Protein AF-A0A957X0I8-F1 (afdb_monomer)

Mean predicted aligned error: 9.74 Å

Radius of gyration: 22.12 Å; Cα contacts (8 Å, |Δi|>4): 55; chains: 1; bounding box: 51×21×66 Å

pLDDT: mean 79.97, std 10.53, range [52.62, 93.94]

Structure (mmCIF, N/CA/C/O backbone):
data_AF-A0A957X0I8-F1
#
_entry.id   AF-A0A957X0I8-F1
#
loop_
_atom_site.group_PDB
_atom_site.id
_atom_site.type_symbol
_atom_site.label_atom_id
_atom_site.label_alt_id
_atom_site.label_comp_id
_atom_site.label_asym_id
_atom_site.label_entity_id
_atom_site.label_seq_id
_atom_site.pdbx_PDB_ins_code
_atom_site.Cartn_x
_atom_site.Cartn_y
_atom_site.Cartn_z
_atom_site.occupancy
_atom_site.B_iso_or_equiv
_atom_site.auth_seq_id
_atom_site.auth_comp_id
_atom_site.auth_asym_id
_atom_site.auth_atom_id
_atom_site.pdbx_PDB_model_num
ATOM 1 N N . GLY A 1 1 ? 30.638 -2.205 -49.912 1.00 56.22 1 GLY A N 1
ATOM 2 C CA . GLY A 1 1 ? 29.587 -2.568 -48.944 1.00 56.22 1 GLY A CA 1
ATOM 3 C C . GLY A 1 1 ? 29.688 -1.726 -47.687 1.00 56.22 1 GLY A C 1
ATOM 4 O O . GLY A 1 1 ? 30.174 -2.227 -46.692 1.00 56.22 1 GLY A O 1
ATOM 5 N N . LEU A 1 2 ? 29.244 -0.466 -47.738 1.00 58.34 2 LEU A N 1
ATOM 6 C CA . LEU A 1 2 ? 29.204 0.458 -46.586 1.00 58.34 2 LEU A CA 1
ATOM 7 C C . LEU A 1 2 ? 27.772 0.616 -46.035 1.00 58.34 2 LEU A C 1
ATOM 9 O O . LEU A 1 2 ? 27.572 0.711 -44.830 1.00 58.34 2 LEU A O 1
ATOM 13 N N . ALA A 1 3 ? 26.760 0.535 -46.908 1.00 62.25 3 ALA A N 1
ATOM 14 C CA . ALA A 1 3 ? 25.348 0.621 -46.529 1.00 62.25 3 ALA A CA 1
ATOM 15 C C . ALA A 1 3 ? 24.886 -0.522 -45.601 1.00 62.25 3 ALA A C 1
ATOM 17 O O . ALA A 1 3 ? 24.094 -0.289 -44.694 1.00 62.25 3 ALA A O 1
ATOM 18 N N . ALA A 1 4 ? 25.417 -1.738 -45.780 1.00 60.75 4 ALA A N 1
ATOM 19 C CA . ALA A 1 4 ? 25.087 -2.888 -44.933 1.00 60.75 4 ALA A CA 1
ATOM 20 C C . ALA A 1 4 ? 25.621 -2.739 -43.495 1.00 60.75 4 ALA A C 1
ATOM 22 O O . ALA A 1 4 ? 24.923 -3.086 -42.548 1.00 60.75 4 ALA A O 1
ATOM 23 N N . TYR A 1 5 ? 26.817 -2.159 -43.323 1.00 63.53 5 TYR A N 1
ATOM 24 C CA . TYR A 1 5 ? 27.377 -1.865 -41.998 1.00 63.53 5 TYR A CA 1
ATOM 25 C C . TYR A 1 5 ? 26.551 -0.810 -41.253 1.00 63.53 5 TYR A C 1
ATOM 27 O O . TYR A 1 5 ? 26.281 -0.977 -40.066 1.00 63.53 5 TYR A O 1
ATOM 35 N N . ASN A 1 6 ? 26.071 0.221 -41.957 1.00 72.12 6 ASN A N 1
ATOM 36 C CA . ASN A 1 6 ? 25.171 1.217 -41.373 1.00 72.12 6 ASN A CA 1
ATOM 37 C C . ASN A 1 6 ? 23.816 0.613 -40.978 1.00 72.12 6 ASN A C 1
ATOM 39 O O . ASN A 1 6 ? 23.300 0.934 -39.911 1.00 72.12 6 ASN A O 1
ATOM 43 N N . LEU A 1 7 ? 23.255 -0.293 -41.787 1.00 75.75 7 LEU A N 1
ATOM 44 C CA . LEU A 1 7 ? 21.987 -0.957 -41.467 1.00 75.75 7 LEU A CA 1
ATOM 45 C C . LEU A 1 7 ? 22.104 -1.885 -40.249 1.00 75.75 7 LEU A C 1
ATOM 47 O O . LEU A 1 7 ? 21.238 -1.870 -39.378 1.00 75.75 7 LEU A O 1
ATOM 51 N N . ILE A 1 8 ? 23.186 -2.667 -40.167 1.00 82.00 8 ILE A N 1
ATOM 52 C CA . ILE A 1 8 ? 23.454 -3.558 -39.028 1.00 82.00 8 ILE A CA 1
ATOM 53 C C . ILE A 1 8 ? 23.703 -2.737 -37.759 1.00 82.00 8 ILE A C 1
ATOM 55 O O . ILE A 1 8 ? 23.155 -3.069 -36.712 1.00 82.00 8 ILE A O 1
ATOM 59 N N . GLY A 1 9 ? 24.463 -1.639 -37.848 1.00 78.56 9 GLY A N 1
ATOM 60 C CA . GLY A 1 9 ? 24.702 -0.733 -36.721 1.00 78.56 9 GLY A CA 1
ATOM 61 C C . GLY A 1 9 ? 23.423 -0.071 -36.197 1.00 78.56 9 GLY A C 1
ATOM 62 O O . GLY A 1 9 ? 23.222 -0.004 -34.985 1.00 78.56 9 GLY A O 1
ATOM 63 N N . LEU A 1 10 ? 22.525 0.350 -37.096 1.00 81.31 10 LEU A N 1
ATOM 64 C CA . LEU A 1 10 ? 21.204 0.881 -36.737 1.00 81.31 10 LEU A CA 1
ATOM 65 C C . LEU A 1 10 ? 20.291 -0.189 -36.120 1.00 81.31 10 LEU A C 1
ATOM 67 O O . LEU A 1 10 ? 19.583 0.087 -35.156 1.00 81.31 10 LEU A O 1
ATOM 71 N N . GLY A 1 11 ? 20.319 -1.419 -36.640 1.00 84.50 11 GLY A N 1
ATOM 72 C CA . GLY A 1 11 ? 19.576 -2.537 -36.058 1.00 84.50 11 GLY A CA 1
ATOM 73 C C . GLY A 1 11 ? 20.061 -2.877 -34.647 1.00 84.50 11 GLY A C 1
ATOM 74 O O . GLY A 1 11 ? 19.251 -3.043 -33.737 1.00 84.50 11 GLY A O 1
ATOM 75 N N . LEU A 1 12 ? 21.381 -2.918 -34.441 1.00 86.38 12 LEU A N 1
ATOM 76 C CA . LEU A 1 12 ? 21.971 -3.209 -33.135 1.00 86.38 12 LEU A CA 1
ATOM 77 C C . LEU A 1 12 ? 21.639 -2.126 -32.102 1.00 86.38 12 LEU A C 1
ATOM 79 O O . LEU A 1 12 ? 21.272 -2.455 -30.976 1.00 86.38 12 LEU A O 1
ATOM 83 N N . SER A 1 13 ? 21.731 -0.844 -32.471 1.00 83.38 13 SER A N 1
ATOM 84 C CA . SER A 1 13 ? 21.425 0.256 -31.549 1.00 83.38 13 SER A CA 1
ATOM 85 C C . SER A 1 13 ? 19.951 0.270 -31.140 1.00 83.38 13 SER A C 1
ATOM 87 O O . SER A 1 13 ? 19.645 0.496 -29.968 1.00 83.38 13 SER A O 1
ATOM 89 N N . LEU A 1 14 ? 19.042 -0.063 -32.062 1.00 90.44 14 LEU A N 1
ATOM 90 C CA . LEU A 1 14 ? 17.618 -0.199 -31.767 1.00 90.44 14 LEU A CA 1
ATOM 91 C C . LEU A 1 14 ? 17.339 -1.366 -30.809 1.00 90.44 14 LEU A C 1
ATOM 93 O O . LEU A 1 14 ? 16.556 -1.214 -29.873 1.00 90.44 14 LEU A O 1
ATOM 97 N N . VAL A 1 15 ? 18.001 -2.512 -31.001 1.00 91.50 15 VAL A N 1
ATOM 98 C CA . VAL A 1 15 ? 17.877 -3.670 -30.099 1.00 91.50 15 VAL A CA 1
ATOM 99 C C . VAL A 1 15 ? 18.387 -3.333 -28.700 1.00 91.50 15 VAL A C 1
ATOM 101 O O . VAL A 1 15 ? 17.721 -3.653 -27.717 1.00 91.50 15 VAL A O 1
ATOM 104 N N . VAL A 1 16 ? 19.525 -2.644 -28.590 1.00 90.69 16 VAL A N 1
ATOM 105 C CA . VAL A 1 16 ? 20.074 -2.209 -27.296 1.00 90.69 16 VAL A CA 1
ATOM 106 C C . VAL A 1 16 ? 19.126 -1.227 -26.602 1.00 90.69 16 VAL A C 1
ATOM 108 O O . VAL A 1 16 ? 18.849 -1.382 -25.412 1.00 90.69 16 VAL A O 1
ATOM 111 N N . ALA A 1 17 ? 18.568 -0.262 -27.337 1.00 87.00 17 ALA A N 1
ATOM 112 C CA . ALA A 1 17 ? 17.587 0.674 -26.794 1.00 87.00 17 ALA A CA 1
ATOM 113 C C . ALA A 1 17 ? 16.317 -0.047 -26.304 1.00 87.00 17 ALA A C 1
ATOM 115 O O . ALA A 1 17 ? 15.851 0.201 -25.191 1.00 87.00 17 ALA A O 1
ATOM 116 N N . ALA A 1 18 ? 15.788 -0.988 -27.091 1.00 91.25 18 ALA A N 1
ATOM 117 C CA . ALA A 1 18 ? 14.623 -1.785 -26.718 1.00 91.25 18 ALA A CA 1
ATOM 118 C C . ALA A 1 18 ? 14.892 -2.673 -25.491 1.00 91.25 18 ALA A C 1
ATOM 120 O O . ALA A 1 18 ? 14.036 -2.777 -24.613 1.00 91.25 18 ALA A O 1
ATOM 121 N N . ALA A 1 19 ? 16.084 -3.268 -25.388 1.00 91.69 19 ALA A N 1
ATOM 122 C CA . ALA A 1 19 ? 16.488 -4.063 -24.232 1.00 91.69 19 ALA A CA 1
ATOM 123 C C . ALA A 1 19 ? 16.565 -3.215 -22.952 1.00 91.69 19 ALA A C 1
ATOM 125 O O . ALA A 1 19 ? 16.072 -3.639 -21.908 1.00 91.69 19 ALA A O 1
ATOM 126 N N . GLY A 1 20 ? 17.106 -1.995 -23.034 1.00 90.06 20 GLY A N 1
ATOM 127 C CA . GLY A 1 20 ? 17.120 -1.057 -21.908 1.00 90.06 20 GLY A CA 1
ATOM 128 C C . GLY A 1 20 ? 15.710 -0.721 -21.416 1.00 90.06 20 GLY A C 1
ATOM 129 O O . GLY A 1 20 ? 15.426 -0.814 -20.223 1.00 90.06 20 GLY A O 1
ATOM 130 N N . VAL A 1 21 ? 14.795 -0.415 -22.339 1.00 92.81 21 VAL A N 1
ATOM 131 C CA . VAL A 1 21 ? 13.382 -0.160 -22.014 1.00 92.81 21 VAL A CA 1
ATOM 132 C C . VAL A 1 21 ? 12.720 -1.395 -21.397 1.00 92.81 21 VAL A C 1
ATOM 134 O O . VAL A 1 21 ? 12.014 -1.281 -20.395 1.00 92.81 21 VAL A O 1
ATOM 137 N N . LEU A 1 22 ? 12.980 -2.587 -21.940 1.00 93.94 22 LEU A N 1
ATOM 138 C CA . LEU A 1 22 ? 12.444 -3.841 -21.412 1.00 93.94 22 LEU A CA 1
ATOM 139 C C . LEU A 1 22 ? 12.889 -4.088 -19.965 1.00 93.94 22 LEU A C 1
ATOM 141 O O . LEU A 1 22 ? 12.068 -4.479 -19.138 1.00 93.94 22 LEU A O 1
ATOM 145 N N . LEU A 1 23 ? 14.155 -3.820 -19.634 1.00 93.44 23 LEU A N 1
ATOM 146 C CA . LEU A 1 23 ? 14.656 -3.957 -18.264 1.00 93.44 23 LEU A CA 1
ATOM 147 C C . LEU A 1 23 ? 13.939 -3.017 -17.291 1.00 93.44 23 LEU A C 1
ATOM 149 O O . LEU A 1 23 ? 13.604 -3.441 -16.186 1.00 93.44 23 LEU A O 1
ATOM 153 N N . ILE A 1 24 ? 13.637 -1.783 -17.706 1.00 92.62 24 ILE A N 1
ATOM 154 C CA . ILE A 1 24 ? 12.843 -0.850 -16.893 1.00 92.62 24 ILE A CA 1
ATOM 155 C C . ILE A 1 24 ? 11.451 -1.436 -16.637 1.00 92.62 24 ILE A C 1
ATOM 157 O O . ILE A 1 24 ? 11.009 -1.482 -15.490 1.00 92.62 24 ILE A O 1
ATOM 161 N N . PHE A 1 25 ? 10.776 -1.947 -17.672 1.00 91.81 25 PHE A N 1
ATOM 162 C CA . PHE A 1 25 ? 9.472 -2.595 -17.503 1.00 91.81 25 PHE A CA 1
ATOM 163 C C . PHE A 1 25 ? 9.536 -3.790 -16.548 1.00 91.81 25 PHE A C 1
ATOM 165 O O . PHE A 1 25 ? 8.681 -3.921 -15.673 1.00 91.81 25 PHE A O 1
ATOM 172 N N . VAL A 1 26 ? 10.556 -4.641 -16.669 1.00 92.50 26 VAL A N 1
ATOM 173 C CA . VAL A 1 26 ? 10.752 -5.789 -15.775 1.00 92.50 26 VAL A CA 1
ATOM 174 C C . VAL A 1 26 ? 10.975 -5.331 -14.334 1.00 92.50 26 VAL A C 1
ATOM 176 O O . VAL A 1 26 ? 10.335 -5.866 -13.431 1.00 92.50 26 VAL A O 1
ATOM 179 N N . ALA A 1 27 ? 11.816 -4.320 -14.105 1.00 90.12 27 ALA A N 1
ATOM 180 C CA . ALA A 1 27 ? 12.058 -3.768 -12.774 1.00 90.12 27 ALA A CA 1
ATOM 181 C C . ALA A 1 27 ? 10.776 -3.191 -12.152 1.00 90.12 27 ALA A C 1
ATOM 183 O O . ALA A 1 27 ? 10.477 -3.471 -10.992 1.00 90.12 27 ALA A O 1
ATOM 184 N N . VAL A 1 28 ? 9.975 -2.457 -12.932 1.00 89.00 28 VAL A N 1
ATOM 185 C CA . VAL A 1 28 ? 8.672 -1.931 -12.493 1.00 89.00 28 VAL A CA 1
ATOM 186 C C . VAL A 1 28 ? 7.720 -3.068 -12.123 1.00 89.00 28 VAL A C 1
ATOM 188 O O . VAL A 1 28 ? 7.102 -3.029 -11.061 1.00 89.00 28 VAL A O 1
ATOM 191 N N . ILE A 1 29 ? 7.627 -4.113 -12.951 1.00 87.19 29 ILE A N 1
ATOM 192 C CA . ILE A 1 29 ? 6.773 -5.276 -12.675 1.00 87.19 29 ILE A CA 1
ATOM 193 C C . ILE A 1 29 ? 7.235 -6.007 -11.411 1.00 87.19 29 ILE A C 1
ATOM 195 O O . ILE A 1 29 ? 6.403 -6.379 -10.585 1.00 87.19 29 ILE A O 1
AT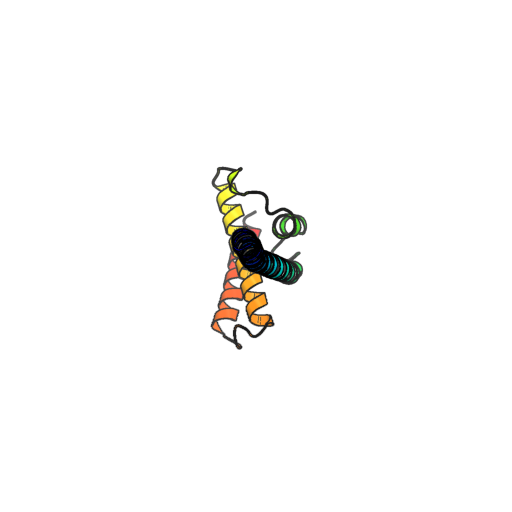OM 199 N N . LEU A 1 30 ? 8.540 -6.226 -11.242 1.00 86.50 30 LEU A N 1
ATOM 200 C CA . LEU A 1 30 ? 9.093 -6.893 -10.063 1.00 86.50 30 LEU A CA 1
ATOM 201 C C . LEU A 1 30 ? 8.838 -6.082 -8.793 1.00 86.50 30 LEU A C 1
ATOM 203 O O . LEU A 1 30 ? 8.316 -6.637 -7.827 1.00 86.50 30 LEU A O 1
ATOM 207 N N . SER A 1 31 ? 9.116 -4.779 -8.831 1.00 84.06 31 SER A N 1
ATOM 208 C CA . SER A 1 31 ? 8.836 -3.853 -7.732 1.00 84.06 31 SER A CA 1
ATOM 209 C C . SER A 1 31 ? 7.355 -3.888 -7.347 1.00 84.06 31 SER A C 1
ATOM 211 O O . SER A 1 31 ? 7.010 -4.113 -6.189 1.00 84.06 31 SER A O 1
ATOM 213 N N . TRP A 1 32 ? 6.458 -3.830 -8.336 1.00 83.12 32 TRP A N 1
ATOM 214 C CA . TRP A 1 32 ? 5.016 -3.913 -8.111 1.00 83.12 32 TRP A CA 1
ATOM 215 C C . TRP A 1 32 ? 4.574 -5.255 -7.512 1.00 83.12 32 TRP A C 1
ATOM 217 O O . TRP A 1 32 ? 3.701 -5.307 -6.641 1.00 83.12 32 TRP A O 1
ATOM 227 N N . ARG A 1 33 ? 5.149 -6.377 -7.970 1.00 84.75 33 ARG A N 1
ATOM 228 C CA . ARG A 1 33 ? 4.854 -7.707 -7.408 1.00 84.75 33 ARG A CA 1
ATOM 229 C C . ARG A 1 33 ? 5.321 -7.812 -5.963 1.00 84.75 33 ARG A C 1
ATOM 231 O O . ARG A 1 33 ? 4.602 -8.387 -5.147 1.00 84.75 33 ARG A O 1
ATOM 238 N N . GLN A 1 34 ? 6.487 -7.258 -5.659 1.00 82.88 34 GLN A N 1
ATOM 239 C CA . GLN A 1 34 ? 7.041 -7.235 -4.315 1.00 82.88 34 GLN A CA 1
ATOM 240 C C . GLN A 1 34 ? 6.187 -6.365 -3.383 1.00 82.88 34 GLN A C 1
ATOM 242 O O . GLN A 1 34 ? 5.791 -6.826 -2.316 1.00 82.88 34 GLN A O 1
ATOM 247 N N . GLU A 1 35 ? 5.789 -5.171 -3.819 1.00 81.00 35 GLU A N 1
ATOM 248 C CA . GLU A 1 35 ? 4.883 -4.293 -3.074 1.00 81.00 35 GLU A CA 1
ATOM 249 C C . GLU A 1 35 ? 3.528 -4.967 -2.806 1.00 81.00 35 GLU A C 1
ATOM 251 O O . GLU A 1 35 ? 3.046 -4.994 -1.673 1.00 81.00 35 GLU A O 1
ATOM 256 N N . ARG A 1 36 ? 2.945 -5.628 -3.816 1.00 82.12 36 ARG A N 1
ATOM 257 C CA . ARG A 1 36 ? 1.716 -6.430 -3.664 1.00 82.12 36 ARG A CA 1
ATOM 258 C C . ARG A 1 36 ? 1.865 -7.567 -2.662 1.00 82.12 36 ARG A C 1
ATOM 260 O O . ARG A 1 36 ? 0.899 -7.879 -1.966 1.00 82.12 36 ARG A O 1
ATOM 267 N N . HIS A 1 37 ? 3.019 -8.225 -2.633 1.00 84.19 37 HIS A N 1
ATOM 268 C CA . HIS A 1 37 ? 3.285 -9.300 -1.686 1.00 84.19 37 HIS A CA 1
ATOM 269 C C . HIS A 1 37 ? 3.345 -8.761 -0.255 1.00 84.19 37 HIS A C 1
ATOM 271 O O . HIS A 1 37 ? 2.668 -9.298 0.618 1.00 84.19 37 HIS A O 1
ATOM 277 N N . TYR A 1 38 ? 4.056 -7.653 -0.038 1.00 82.75 38 TYR A N 1
ATOM 278 C CA . TYR A 1 38 ? 4.120 -7.007 1.271 1.00 82.75 38 TYR A CA 1
ATOM 279 C C . TYR A 1 38 ? 2.756 -6.515 1.744 1.00 82.75 38 TYR A C 1
ATOM 281 O O . TYR A 1 38 ? 2.365 -6.830 2.862 1.00 82.75 38 TYR A O 1
ATOM 289 N N . LEU A 1 39 ? 1.987 -5.843 0.885 1.00 83.25 39 LEU A N 1
ATOM 290 C CA . LEU A 1 39 ? 0.627 -5.412 1.217 1.00 83.25 39 LEU A CA 1
ATOM 291 C C . LEU A 1 39 ? -0.261 -6.587 1.639 1.00 83.25 39 LEU A C 1
ATOM 293 O O . LEU A 1 39 ? -0.997 -6.483 2.614 1.00 83.25 39 LEU A O 1
ATOM 297 N N . ARG A 1 40 ? -0.187 -7.719 0.928 1.00 86.06 40 ARG A N 1
ATOM 298 C CA . ARG A 1 40 ? -0.951 -8.928 1.270 1.00 86.06 40 ARG A CA 1
ATOM 299 C C . ARG A 1 40 ? -0.567 -9.506 2.618 1.00 86.06 40 ARG A C 1
ATOM 301 O O . ARG A 1 40 ? -1.458 -9.968 3.320 1.00 86.06 40 ARG A O 1
ATOM 308 N N . LEU A 1 41 ? 0.724 -9.525 2.926 1.00 86.62 41 LEU A N 1
ATOM 309 C CA . LEU A 1 41 ? 1.235 -10.067 4.175 1.00 86.62 41 LEU A CA 1
ATOM 310 C C . LEU A 1 41 ? 0.832 -9.171 5.354 1.00 86.62 41 LEU A C 1
ATOM 312 O O . LEU A 1 41 ? 0.258 -9.658 6.317 1.00 86.62 41 LEU A O 1
ATOM 316 N N . GLU A 1 42 ? 1.031 -7.858 5.230 1.00 87.62 42 GLU A N 1
ATOM 317 C CA . GLU A 1 42 ? 0.731 -6.897 6.299 1.00 87.62 42 GLU A CA 1
ATOM 318 C C . GLU A 1 42 ? -0.764 -6.738 6.578 1.00 87.62 42 GLU A C 1
ATOM 320 O O . GLU A 1 42 ? -1.158 -6.602 7.735 1.00 87.62 42 GLU A O 1
ATOM 325 N N . LEU A 1 43 ? -1.600 -6.764 5.532 1.00 86.00 43 LEU A N 1
ATOM 326 C CA . LEU A 1 43 ? -3.057 -6.699 5.676 1.00 86.00 43 LEU A CA 1
ATOM 327 C C . LEU A 1 43 ? -3.659 -8.012 6.176 1.00 86.00 43 LEU A C 1
ATOM 329 O O . LEU A 1 43 ? -4.755 -7.980 6.725 1.00 86.00 43 LEU A O 1
ATOM 333 N N . ALA A 1 44 ? -2.987 -9.153 5.980 1.00 86.88 44 ALA A N 1
ATOM 334 C CA . ALA A 1 44 ? -3.500 -10.440 6.447 1.00 86.88 44 ALA A CA 1
ATOM 335 C C . ALA A 1 44 ? -3.579 -10.496 7.978 1.00 86.88 44 ALA A C 1
ATOM 337 O O . ALA A 1 44 ? -4.515 -11.076 8.517 1.00 86.88 44 ALA A O 1
ATOM 338 N N . GLU A 1 45 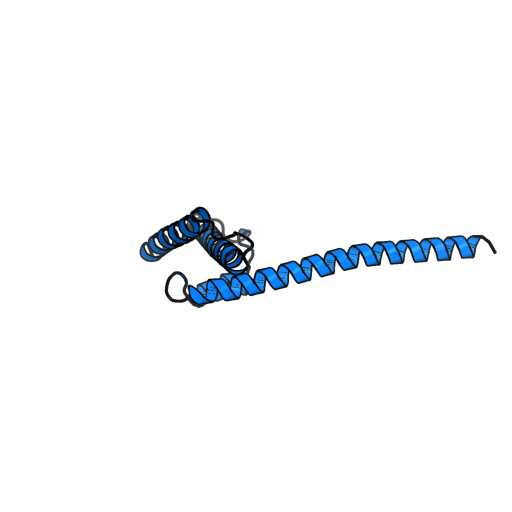? -2.641 -9.844 8.668 1.00 85.50 45 GLU A N 1
ATOM 339 C CA . GLU A 1 45 ? -2.638 -9.731 10.132 1.00 85.50 45 GLU A CA 1
ATOM 340 C C . GLU A 1 45 ? -3.802 -8.893 10.680 1.00 85.50 45 GLU A C 1
ATOM 342 O O . GLU A 1 45 ? -4.148 -9.010 11.849 1.00 85.50 45 GLU A O 1
ATOM 347 N N . GLU A 1 46 ? -4.400 -8.039 9.849 1.00 84.19 46 GLU A N 1
ATOM 348 C CA . GLU A 1 46 ? -5.482 -7.135 10.250 1.00 84.19 46 GLU A CA 1
ATOM 349 C C . GLU A 1 46 ? -6.879 -7.715 9.920 1.00 84.19 46 GLU A C 1
ATOM 351 O O . GLU A 1 46 ? -7.902 -7.082 10.208 1.00 84.19 46 GLU A O 1
ATOM 356 N N . ILE A 1 47 ? -6.942 -8.918 9.325 1.00 85.19 47 ILE A N 1
ATOM 357 C CA . ILE A 1 47 ? -8.198 -9.637 9.059 1.00 85.19 47 ILE A CA 1
ATOM 358 C C . ILE A 1 47 ? -8.833 -10.049 10.393 1.00 85.19 47 ILE A C 1
ATOM 360 O O . ILE A 1 47 ? -8.194 -10.678 11.231 1.00 85.19 47 ILE A O 1
ATOM 364 N N . GLY A 1 48 ? -10.107 -9.714 10.583 1.00 79.12 48 GLY A N 1
ATOM 365 C CA . GLY A 1 48 ? -10.862 -9.970 11.811 1.00 79.12 48 GLY A CA 1
ATOM 366 C C . GLY A 1 48 ? -10.706 -8.893 12.888 1.00 79.12 48 GLY A C 1
ATOM 367 O O . GLY A 1 48 ? -11.455 -8.922 13.859 1.00 79.12 48 GLY A O 1
ATOM 368 N N . VAL A 1 49 ? -9.790 -7.932 12.710 1.00 81.94 49 VAL A N 1
ATOM 369 C CA . VAL A 1 49 ? -9.633 -6.770 13.605 1.00 81.94 49 VAL A CA 1
ATOM 370 C C . VAL A 1 49 ? -10.107 -5.495 12.915 1.00 81.94 49 VAL A C 1
ATOM 372 O O . VAL A 1 49 ? -10.993 -4.817 13.419 1.00 81.94 49 VAL A O 1
ATOM 375 N N . LEU A 1 50 ? -9.539 -5.177 11.747 1.00 81.06 50 LEU A N 1
ATOM 376 C CA . LEU A 1 50 ? -9.849 -3.952 10.996 1.00 81.06 50 LEU A CA 1
ATOM 377 C C . LEU A 1 50 ? -10.488 -4.223 9.633 1.00 81.06 50 LEU A C 1
ATOM 379 O O . LEU A 1 50 ? -11.114 -3.325 9.064 1.00 81.06 50 LEU A O 1
ATOM 383 N N . LEU A 1 51 ? -10.317 -5.431 9.089 1.00 83.25 51 LEU A N 1
ATOM 384 C CA . LEU A 1 51 ? -10.852 -5.830 7.789 1.00 83.25 51 LEU A CA 1
ATOM 385 C C . LEU A 1 51 ? -11.580 -7.164 7.872 1.00 83.25 51 LEU A C 1
ATOM 387 O O . LEU A 1 51 ? -11.146 -8.079 8.566 1.00 83.25 51 LEU A O 1
ATOM 391 N N . ASP A 1 52 ? -12.622 -7.310 7.062 1.00 84.56 52 ASP A N 1
ATOM 392 C CA . ASP A 1 52 ? -13.194 -8.620 6.758 1.00 84.56 52 ASP A CA 1
ATOM 393 C C . ASP A 1 52 ? -12.437 -9.308 5.601 1.00 84.56 52 ASP A C 1
ATOM 395 O O . ASP A 1 52 ? -11.798 -8.657 4.764 1.00 84.56 52 ASP A O 1
ATOM 399 N N . ALA A 1 53 ? -12.536 -10.636 5.513 1.00 82.00 53 ALA A N 1
ATOM 400 C CA . ALA A 1 53 ? -11.924 -11.452 4.467 1.00 82.00 5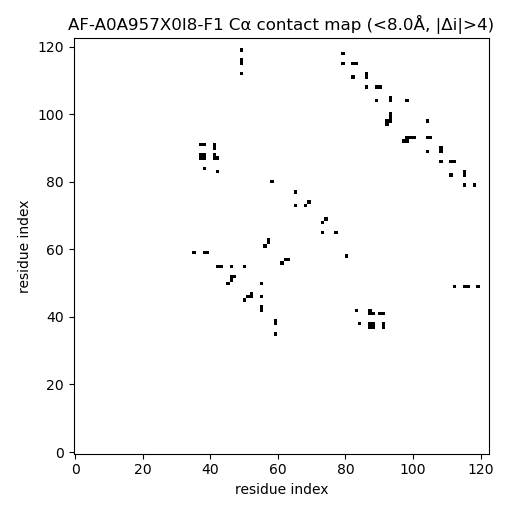3 ALA A CA 1
ATOM 401 C C . ALA A 1 53 ? -12.361 -11.019 3.056 1.00 82.00 53 ALA A C 1
ATOM 403 O O . ALA A 1 53 ? -11.553 -11.023 2.121 1.00 82.00 53 ALA A O 1
ATOM 404 N N . GLN A 1 54 ? -13.613 -10.574 2.897 1.00 80.00 54 GLN A N 1
ATOM 405 C CA . GLN A 1 54 ? -14.096 -10.042 1.625 1.00 80.00 54 GLN A CA 1
ATOM 406 C C . GLN A 1 54 ? -13.396 -8.723 1.251 1.00 80.00 54 GLN A C 1
ATOM 408 O O . GLN A 1 54 ? -13.028 -8.516 0.092 1.00 80.00 54 GLN A O 1
ATOM 413 N N . GLU A 1 55 ? -13.171 -7.834 2.221 1.00 79.38 55 GLU A N 1
ATOM 414 C CA . GLU A 1 55 ? -12.489 -6.554 1.999 1.00 79.38 55 GLU A CA 1
ATOM 415 C C . GLU A 1 55 ? -11.002 -6.759 1.687 1.00 79.38 55 GLU A C 1
ATOM 417 O O . GLU A 1 55 ? -10.454 -6.100 0.797 1.00 79.38 55 GLU A O 1
ATOM 422 N N . TYR A 1 56 ? -10.373 -7.735 2.345 1.00 83.31 56 TYR A N 1
ATOM 423 C CA . TYR A 1 56 ? -9.018 -8.173 2.036 1.00 83.31 56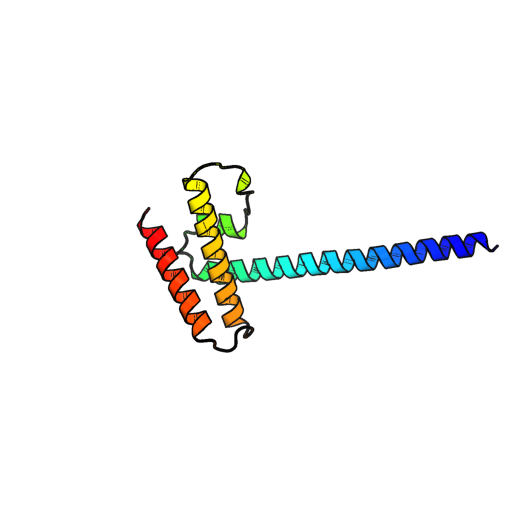 TYR A CA 1
ATOM 424 C C . TYR A 1 56 ? -8.889 -8.662 0.586 1.00 83.31 56 TYR A C 1
ATOM 426 O O . TYR A 1 56 ? -7.983 -8.230 -0.134 1.00 83.31 56 TYR A O 1
ATOM 434 N N . GLU A 1 57 ? -9.795 -9.519 0.104 1.00 82.38 57 GLU A N 1
ATOM 435 C CA . GLU A 1 57 ? -9.775 -9.975 -1.292 1.00 82.38 57 GLU A CA 1
ATOM 436 C C . GLU A 1 57 ? -9.992 -8.830 -2.291 1.00 82.38 57 GLU A C 1
ATOM 438 O O . GLU A 1 57 ? -9.329 -8.775 -3.336 1.00 82.38 57 GLU A O 1
ATOM 443 N N . GLU A 1 58 ? -10.887 -7.888 -1.987 1.00 80.12 58 GLU A N 1
ATOM 444 C CA . GLU A 1 58 ? -11.102 -6.718 -2.835 1.00 80.12 58 GLU A CA 1
ATOM 445 C C . GLU A 1 58 ? -9.820 -5.891 -2.974 1.00 80.12 58 GLU A C 1
ATOM 447 O O . GLU A 1 58 ? -9.408 -5.588 -4.090 1.00 80.12 58 GLU A O 1
ATOM 452 N N . ILE A 1 59 ? -9.126 -5.588 -1.878 1.00 79.31 59 ILE A N 1
ATOM 453 C CA . ILE A 1 59 ? -7.899 -4.780 -1.919 1.00 79.31 59 ILE A CA 1
ATOM 454 C C . ILE A 1 59 ? -6.755 -5.548 -2.606 1.00 79.31 59 ILE A C 1
ATOM 456 O O . ILE A 1 59 ? -6.032 -5.009 -3.453 1.00 79.31 59 ILE A O 1
ATOM 460 N N . THR A 1 60 ? -6.597 -6.836 -2.300 1.00 79.38 60 THR A N 1
ATOM 461 C CA . THR A 1 60 ? -5.401 -7.601 -2.684 1.00 79.38 60 THR A CA 1
ATOM 462 C C . THR A 1 60 ? -5.490 -8.310 -4.035 1.00 79.38 60 THR A C 1
ATOM 464 O O . THR A 1 60 ? -4.445 -8.522 -4.671 1.00 79.38 60 THR A O 1
ATOM 467 N N . ARG A 1 61 ? -6.691 -8.674 -4.505 1.00 75.25 61 ARG A N 1
ATOM 468 C CA . ARG A 1 61 ? -6.921 -9.363 -5.792 1.00 75.25 61 ARG A CA 1
ATOM 469 C C . ARG A 1 61 ? -7.630 -8.487 -6.810 1.00 75.25 61 ARG A C 1
ATOM 471 O O . ARG A 1 61 ? -7.215 -8.451 -7.965 1.00 75.25 61 ARG A O 1
ATOM 478 N N . ARG A 1 62 ? -8.679 -7.771 -6.409 1.00 67.19 62 ARG A N 1
ATOM 479 C CA . ARG A 1 62 ? -9.516 -6.984 -7.323 1.00 67.19 62 ARG A CA 1
ATOM 480 C C . ARG A 1 62 ? -9.340 -5.501 -7.060 1.00 67.19 62 ARG A C 1
ATOM 482 O O . ARG A 1 62 ? -10.256 -4.850 -6.570 1.00 67.19 62 ARG A O 1
ATOM 489 N N . TRP A 1 63 ? -8.215 -4.946 -7.513 1.00 62.44 63 TRP A N 1
ATOM 490 C CA . TRP A 1 63 ? -8.067 -3.491 -7.632 1.00 62.44 63 TRP A CA 1
ATOM 491 C C . TRP A 1 63 ? -8.978 -2.992 -8.763 1.00 62.44 63 TRP A C 1
ATOM 493 O O . TRP A 1 63 ? -8.556 -2.658 -9.867 1.00 62.44 63 TRP A O 1
ATOM 503 N N . ARG A 1 64 ? -10.284 -3.084 -8.527 1.00 56.81 64 ARG A N 1
ATOM 504 C CA . ARG A 1 64 ? -11.338 -2.744 -9.464 1.00 56.81 64 ARG A CA 1
ATOM 505 C C . ARG A 1 64 ? -11.371 -1.233 -9.511 1.00 56.81 64 ARG A C 1
ATOM 507 O O . ARG A 1 64 ? -11.448 -0.594 -8.467 1.00 56.81 64 ARG A O 1
ATOM 514 N N . ASN A 1 65 ? -11.297 -0.699 -10.724 1.00 53.34 65 ASN A N 1
ATOM 515 C CA . ASN A 1 65 ? -11.213 0.726 -10.994 1.00 53.34 65 ASN A CA 1
ATOM 516 C C . ASN A 1 65 ? -12.251 1.511 -10.152 1.00 53.34 65 ASN A C 1
ATOM 518 O O . ASN A 1 65 ? -13.454 1.393 -10.425 1.00 53.34 65 ASN A O 1
ATOM 522 N N . PRO A 1 66 ? -11.827 2.265 -9.115 1.00 54.22 66 PRO A N 1
ATOM 523 C CA . PRO A 1 66 ? -12.743 2.951 -8.200 1.00 54.22 66 PRO A CA 1
ATOM 524 C C . PRO A 1 66 ? -13.551 4.047 -8.908 1.00 54.22 66 PRO A C 1
ATOM 526 O O . PRO A 1 66 ? -14.614 4.435 -8.434 1.00 54.22 66 PRO A O 1
ATOM 529 N N . LEU A 1 67 ? -13.108 4.463 -10.099 1.00 52.62 67 LEU A N 1
ATOM 530 C CA . LEU A 1 67 ? -13.729 5.496 -10.925 1.00 52.62 67 LEU A CA 1
ATOM 531 C C . LEU A 1 67 ? -15.133 5.140 -11.453 1.00 52.62 67 LEU A C 1
ATOM 533 O O . LEU A 1 67 ? -15.828 6.021 -11.947 1.00 52.62 67 LEU A O 1
ATOM 537 N N . ARG A 1 68 ? -15.586 3.877 -11.369 1.00 56.50 68 ARG A N 1
ATOM 538 C CA . ARG A 1 68 ? -16.909 3.470 -11.901 1.00 56.50 68 ARG A CA 1
ATOM 539 C C . ARG A 1 68 ? -18.090 3.675 -10.953 1.00 56.50 68 ARG A C 1
ATOM 541 O O . ARG A 1 68 ? -19.222 3.533 -11.402 1.00 56.50 68 ARG A O 1
ATOM 548 N N . LYS A 1 69 ? -17.873 3.971 -9.669 1.00 58.41 69 LYS A N 1
ATOM 549 C CA . LYS A 1 69 ? -18.967 4.218 -8.717 1.00 58.41 69 LYS A CA 1
ATOM 550 C C . LYS A 1 69 ? -18.888 5.663 -8.227 1.00 58.41 69 LYS A C 1
ATOM 552 O O . LYS A 1 69 ? -18.062 5.982 -7.384 1.00 58.41 69 LYS A O 1
ATOM 557 N N . GLY A 1 70 ? -19.730 6.534 -8.777 1.00 61.00 70 GLY A N 1
ATOM 558 C CA . GLY A 1 70 ? -19.920 7.889 -8.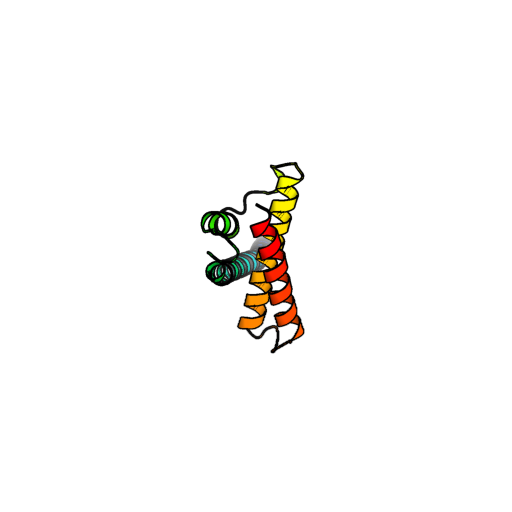256 1.00 61.00 70 GLY A CA 1
ATOM 559 C C . GLY A 1 70 ? -20.790 7.869 -6.996 1.00 61.00 70 GLY A C 1
ATOM 560 O O . GLY A 1 70 ? -21.768 7.127 -6.942 1.00 61.00 70 GLY A O 1
ATOM 561 N N . GLY A 1 71 ? -20.431 8.657 -5.979 1.00 77.00 71 GLY A N 1
ATOM 562 C CA . GLY A 1 71 ? -21.234 8.843 -4.763 1.00 77.00 71 GLY A CA 1
ATOM 563 C C . GLY A 1 71 ? -20.406 9.003 -3.484 1.00 77.00 71 GLY A C 1
ATOM 564 O O . GLY A 1 71 ? -19.254 8.572 -3.417 1.00 77.00 71 GLY A O 1
ATOM 565 N N . ARG A 1 72 ? -21.009 9.596 -2.442 1.00 75.62 72 ARG A N 1
ATOM 566 C CA . ARG A 1 72 ? -20.369 9.814 -1.125 1.00 75.62 72 ARG A CA 1
ATOM 567 C C . ARG A 1 72 ? -19.908 8.507 -0.468 1.00 75.62 72 ARG A C 1
ATOM 569 O O . ARG A 1 72 ? -18.836 8.458 0.121 1.00 75.62 72 ARG A O 1
ATOM 576 N N . THR A 1 73 ? -20.674 7.429 -0.636 1.00 75.19 73 THR A N 1
ATOM 577 C CA . THR A 1 73 ? -20.336 6.090 -0.123 1.00 75.19 73 THR A CA 1
ATOM 578 C C . THR A 1 73 ? -19.129 5.479 -0.835 1.00 75.19 73 THR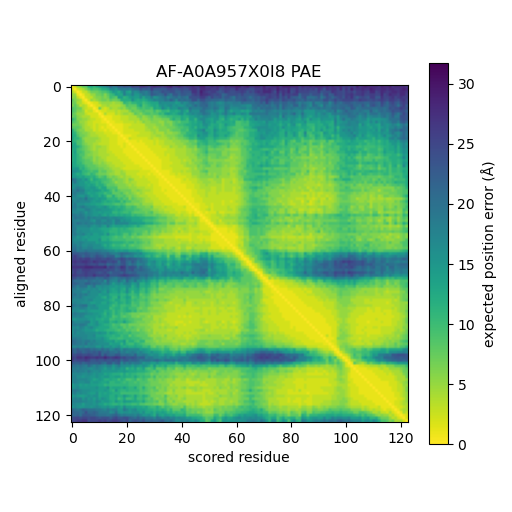 A C 1
ATOM 580 O O . THR A 1 73 ? -18.270 4.879 -0.193 1.00 75.19 73 THR A O 1
ATOM 583 N N . ALA A 1 74 ? -19.008 5.679 -2.150 1.00 75.25 74 ALA A N 1
ATOM 584 C CA . ALA A 1 74 ? -17.857 5.217 -2.921 1.00 75.25 74 ALA A CA 1
ATOM 585 C C . ALA A 1 74 ? -16.580 5.998 -2.576 1.00 75.25 74 ALA A C 1
ATOM 587 O O . ALA A 1 74 ? -15.508 5.402 -2.493 1.00 75.25 74 ALA A O 1
ATOM 588 N N . GLN A 1 75 ? -16.694 7.305 -2.317 1.00 77.44 75 GLN A N 1
ATOM 589 C CA . GLN A 1 75 ? -15.580 8.125 -1.831 1.00 77.44 75 GLN A CA 1
ATOM 590 C C . GLN A 1 75 ? -15.124 7.701 -0.431 1.00 77.44 75 GLN A C 1
ATOM 592 O O . GLN A 1 75 ? -13.927 7.523 -0.220 1.00 77.44 75 GLN A O 1
ATOM 597 N N . ALA A 1 76 ? -16.056 7.469 0.499 1.00 80.00 76 ALA A N 1
ATOM 598 C CA . ALA A 1 76 ? -15.733 6.965 1.834 1.00 80.00 76 ALA A CA 1
ATOM 599 C C . ALA A 1 76 ? -15.028 5.599 1.767 1.00 80.00 76 ALA A C 1
ATOM 601 O O . ALA A 1 76 ? -14.009 5.388 2.421 1.00 80.00 76 ALA A O 1
ATOM 602 N N . GLN A 1 77 ? -15.505 4.697 0.904 1.00 78.56 77 GLN A N 1
ATOM 603 C CA . GLN A 1 77 ? -14.887 3.385 0.712 1.00 78.56 77 GLN A CA 1
ATOM 604 C C . GLN A 1 77 ? -13.506 3.474 0.042 1.00 78.56 77 GLN A C 1
ATOM 606 O O . GLN A 1 77 ? -12.604 2.718 0.394 1.00 78.56 77 GLN A O 1
ATOM 611 N N . ALA A 1 78 ? -13.314 4.397 -0.905 1.00 79.38 78 ALA A N 1
ATOM 612 C CA . ALA A 1 78 ? -12.010 4.648 -1.516 1.00 79.38 78 ALA A CA 1
ATOM 613 C C . ALA A 1 78 ? -11.007 5.208 -0.501 1.00 79.38 78 ALA A C 1
ATOM 615 O O . ALA A 1 78 ? -9.865 4.755 -0.474 1.00 79.38 78 ALA A O 1
ATOM 616 N N . ARG A 1 79 ? -11.448 6.133 0.361 1.00 82.44 79 ARG A N 1
ATOM 617 C CA . ARG A 1 79 ? -10.622 6.697 1.431 1.00 82.44 79 ARG A CA 1
ATOM 618 C C . ARG A 1 79 ? -10.219 5.634 2.446 1.00 82.44 79 ARG A C 1
ATOM 620 O O . ARG A 1 79 ? -9.035 5.443 2.665 1.00 82.44 79 ARG A O 1
ATOM 627 N N . ARG A 1 80 ? -11.169 4.827 2.925 1.00 83.31 80 ARG A N 1
ATOM 628 C CA . ARG A 1 80 ? -10.863 3.710 3.831 1.00 83.31 80 ARG A CA 1
ATOM 629 C C . ARG A 1 80 ? -9.857 2.726 3.226 1.00 83.31 80 ARG A C 1
ATOM 631 O O . ARG A 1 80 ? -8.937 2.287 3.901 1.00 83.31 80 ARG A O 1
ATOM 638 N N . ARG A 1 81 ? -9.994 2.389 1.937 1.00 83.06 81 ARG A N 1
ATOM 639 C CA . ARG A 1 81 ? -9.011 1.538 1.240 1.00 83.06 81 ARG A CA 1
ATOM 640 C C . ARG A 1 81 ? -7.632 2.189 1.163 1.00 83.06 81 ARG A C 1
ATOM 642 O O . ARG A 1 81 ? -6.640 1.481 1.280 1.00 83.06 81 ARG A O 1
ATOM 649 N N . HIS A 1 82 ? -7.575 3.498 0.941 1.00 84.81 82 HIS A N 1
ATOM 650 C CA . HIS A 1 82 ? -6.321 4.243 0.941 1.00 84.81 82 HIS A CA 1
ATOM 651 C C . HIS A 1 82 ? -5.641 4.170 2.312 1.00 84.81 82 HIS A C 1
ATOM 653 O O . HIS A 1 82 ? -4.486 3.762 2.378 1.00 84.81 82 HIS A O 1
ATOM 659 N N . ASP A 1 83 ? -6.386 4.432 3.386 1.00 87.56 83 ASP A N 1
ATOM 660 C CA . ASP A 1 83 ? -5.881 4.402 4.763 1.00 87.56 83 ASP A CA 1
ATOM 661 C C . ASP A 1 83 ? -5.383 2.992 5.155 1.00 87.56 83 ASP A C 1
ATOM 663 O O . ASP A 1 83 ? -4.346 2.839 5.799 1.00 87.56 83 ASP A O 1
ATOM 667 N N . LEU A 1 84 ? -6.069 1.937 4.695 1.00 86.69 84 LEU A N 1
ATOM 668 C CA . LEU A 1 84 ? -5.651 0.538 4.871 1.00 86.69 84 LEU A CA 1
ATOM 669 C C . LEU A 1 84 ? -4.339 0.208 4.148 1.00 86.69 84 LEU A C 1
ATOM 671 O O . LEU A 1 84 ? -3.467 -0.465 4.698 1.00 86.69 84 LEU A O 1
ATOM 675 N N . VAL A 1 85 ? -4.187 0.677 2.909 1.00 85.88 85 VAL A N 1
ATOM 676 C CA . VAL A 1 85 ? -2.939 0.521 2.152 1.00 85.88 85 VAL A CA 1
ATOM 677 C C . VAL A 1 85 ? -1.813 1.301 2.827 1.00 85.88 85 VAL A C 1
ATOM 679 O O . VAL A 1 85 ? -0.708 0.778 2.953 1.00 85.88 85 VAL A O 1
ATOM 682 N N . GLU A 1 86 ? -2.084 2.514 3.306 1.00 88.25 86 GLU A N 1
ATOM 683 C CA . GLU A 1 86 ? -1.105 3.329 4.022 1.00 88.25 86 GLU A CA 1
ATOM 684 C C . GLU A 1 86 ? -0.633 2.645 5.311 1.00 88.25 86 GLU A C 1
ATOM 686 O O . GLU A 1 86 ? 0.575 2.561 5.548 1.00 88.25 86 GLU A O 1
ATOM 691 N N . LEU A 1 87 ? -1.554 2.078 6.098 1.00 88.50 87 LEU A N 1
ATOM 692 C CA . LEU A 1 87 ? -1.231 1.281 7.283 1.00 88.50 87 LEU A CA 1
ATOM 693 C C . LEU A 1 87 ? -0.272 0.134 6.935 1.00 88.50 87 LEU A C 1
ATOM 695 O O . LEU A 1 87 ? 0.770 -0.021 7.572 1.00 88.50 87 LEU A O 1
ATOM 699 N N . ALA A 1 88 ? -0.594 -0.639 5.898 1.00 87.38 88 ALA A N 1
ATOM 700 C CA . ALA A 1 88 ? 0.212 -1.774 5.462 1.00 87.38 88 ALA A CA 1
ATOM 701 C C . ALA A 1 88 ? 1.604 -1.354 4.959 1.00 87.38 88 ALA A C 1
ATOM 703 O O . ALA A 1 88 ? 2.603 -1.993 5.292 1.00 87.38 88 ALA A O 1
ATOM 704 N N . LEU A 1 89 ? 1.703 -0.249 4.215 1.00 85.38 89 LEU A N 1
ATOM 705 C CA . LEU A 1 89 ? 2.990 0.303 3.785 1.00 85.38 89 LEU A CA 1
ATOM 706 C C . LEU A 1 89 ? 3.839 0.752 4.978 1.00 85.38 89 LEU A C 1
ATOM 708 O O . LEU A 1 89 ? 5.038 0.476 5.007 1.00 85.38 89 LEU A O 1
ATOM 712 N N . LYS A 1 90 ? 3.239 1.417 5.971 1.00 87.06 90 LYS A N 1
ATOM 713 C CA . LYS A 1 90 ? 3.953 1.853 7.180 1.00 87.06 90 LYS A CA 1
ATOM 714 C C . LYS A 1 90 ? 4.417 0.663 8.016 1.00 87.06 90 LYS A C 1
ATOM 716 O O . LYS A 1 90 ? 5.588 0.633 8.386 1.00 87.06 90 LYS A O 1
ATOM 721 N N . LYS A 1 91 ? 3.578 -0.359 8.224 1.00 87.06 91 LYS A N 1
ATOM 722 C CA . LYS A 1 91 ? 3.998 -1.612 8.884 1.00 87.06 91 LYS A CA 1
ATOM 723 C C . LYS A 1 91 ? 5.156 -2.285 8.141 1.00 87.06 91 LYS A C 1
ATOM 725 O O . LYS A 1 91 ? 6.163 -2.627 8.755 1.00 87.06 91 LYS A O 1
ATOM 730 N N . GLY A 1 92 ? 5.070 -2.377 6.813 1.00 83.44 92 GLY A N 1
ATOM 731 C CA . GLY A 1 92 ? 6.141 -2.937 5.987 1.00 83.44 92 GLY A CA 1
ATOM 732 C C . GLY A 1 92 ? 7.455 -2.150 6.080 1.00 83.44 92 GLY A C 1
ATOM 733 O O . GLY A 1 92 ? 8.524 -2.753 6.158 1.00 83.44 92 GLY A O 1
ATOM 734 N N . ARG A 1 93 ? 7.396 -0.810 6.120 1.00 82.25 93 ARG A N 1
ATOM 735 C CA . ARG A 1 93 ? 8.576 0.053 6.329 1.00 82.25 93 ARG A CA 1
ATOM 736 C C . ARG A 1 93 ? 9.217 -0.166 7.695 1.00 82.25 93 ARG A C 1
ATOM 738 O O . ARG A 1 93 ? 10.442 -0.242 7.756 1.00 82.25 93 ARG A O 1
ATOM 745 N N . LEU A 1 94 ? 8.403 -0.294 8.746 1.00 84.00 94 LEU A N 1
ATOM 746 C CA . LEU A 1 94 ? 8.878 -0.605 10.094 1.00 84.00 94 LEU A CA 1
ATOM 747 C C . LEU A 1 94 ? 9.581 -1.968 10.117 1.00 84.00 94 LEU A C 1
ATOM 749 O O . LEU A 1 94 ? 10.699 -2.077 10.607 1.00 84.00 94 LEU A O 1
ATOM 753 N N . ARG A 1 95 ? 8.967 -3.000 9.522 1.00 82.44 95 ARG A N 1
ATOM 754 C CA . ARG A 1 95 ? 9.519 -4.363 9.520 1.00 82.44 95 ARG A CA 1
ATOM 755 C C . ARG A 1 95 ? 10.818 -4.490 8.728 1.00 82.44 95 ARG A C 1
ATOM 757 O O . ARG A 1 95 ? 11.706 -5.230 9.128 1.00 82.44 95 ARG A O 1
ATOM 764 N N . ASN A 1 96 ? 10.930 -3.793 7.601 1.00 79.31 96 ASN A N 1
ATOM 765 C CA . ASN A 1 96 ? 12.103 -3.884 6.730 1.00 79.31 96 ASN A CA 1
ATOM 766 C C . ASN A 1 96 ? 13.271 -2.988 7.189 1.00 79.31 96 ASN A C 1
ATOM 768 O O . ASN A 1 96 ? 14.244 -2.857 6.450 1.00 79.31 96 ASN A O 1
ATOM 772 N N . GLY A 1 97 ? 13.173 -2.331 8.353 1.00 71.06 97 GLY A N 1
ATOM 773 C CA . GLY A 1 97 ? 14.227 -1.454 8.881 1.00 71.06 97 GLY A CA 1
ATOM 774 C C . GLY A 1 97 ? 14.467 -0.186 8.051 1.00 71.06 97 GLY A C 1
ATOM 775 O O . GLY A 1 97 ? 15.401 0.560 8.315 1.00 71.06 97 GLY A O 1
ATOM 776 N N . ALA A 1 98 ? 13.618 0.090 7.054 1.00 63.66 98 ALA A N 1
ATOM 777 C CA . ALA A 1 98 ? 13.688 1.308 6.244 1.00 63.66 98 ALA A CA 1
ATOM 778 C C . ALA A 1 98 ? 13.245 2.558 7.029 1.00 63.66 98 ALA A C 1
ATOM 780 O O . ALA A 1 98 ? 13.434 3.682 6.570 1.00 63.66 98 ALA A O 1
ATOM 781 N N . GLY A 1 99 ? 12.627 2.354 8.194 1.00 58.28 99 GLY A N 1
ATOM 782 C CA . GLY A 1 99 ? 12.360 3.368 9.203 1.00 58.28 99 GLY A CA 1
ATOM 783 C C . GLY A 1 99 ? 12.926 2.893 10.530 1.00 58.28 99 GLY A C 1
ATOM 784 O O . GLY A 1 99 ? 12.191 2.328 11.331 1.00 58.28 99 GLY A O 1
ATOM 785 N N . ASP A 1 100 ? 14.229 3.083 10.705 1.00 54.47 100 ASP A N 1
ATOM 786 C CA . ASP A 1 100 ? 14.984 2.828 11.932 1.00 54.47 100 ASP A CA 1
ATOM 787 C C . ASP A 1 100 ? 14.204 3.361 13.148 1.00 54.47 100 ASP A C 1
ATOM 789 O O . ASP A 1 100 ? 14.002 4.571 13.252 1.00 54.47 100 ASP A O 1
ATOM 793 N N . GLU A 1 101 ? 13.631 2.439 13.936 1.00 61.91 101 GLU A N 1
ATOM 794 C CA . GLU A 1 101 ? 12.834 2.588 15.172 1.00 61.91 101 GLU A CA 1
ATOM 795 C C . GLU A 1 101 ? 12.153 3.944 15.420 1.00 61.91 101 GLU A C 1
ATOM 797 O O . GLU A 1 101 ? 12.125 4.447 16.542 1.00 61.91 101 GLU A O 1
ATOM 802 N N . SER A 1 102 ? 11.591 4.574 14.385 1.00 71.75 102 SER A N 1
ATOM 803 C CA . SER A 1 102 ? 11.140 5.950 14.536 1.00 71.75 102 SER A CA 1
ATOM 804 C C . SER A 1 102 ? 9.853 5.939 15.360 1.00 71.75 102 SER A C 1
ATOM 806 O O . SER A 1 102 ? 8.826 5.444 14.875 1.00 71.75 102 SER A O 1
ATOM 808 N N . PRO A 1 103 ? 9.846 6.493 16.589 1.00 79.50 103 PRO A N 1
ATOM 809 C CA . PRO A 1 103 ? 8.659 6.478 17.439 1.00 79.50 103 PRO A CA 1
ATOM 810 C C . PRO A 1 103 ? 7.481 7.200 16.769 1.00 79.50 103 PRO A C 1
ATOM 812 O O . PRO A 1 103 ? 6.325 6.876 17.032 1.00 79.50 103 PRO A O 1
ATOM 815 N N . ALA A 1 104 ? 7.763 8.121 15.841 1.00 84.06 104 ALA A N 1
ATOM 816 C CA . ALA A 1 104 ? 6.766 8.771 15.000 1.00 84.06 104 ALA A CA 1
ATOM 817 C C . ALA A 1 104 ? 6.009 7.777 14.101 1.00 84.06 104 ALA A C 1
ATOM 819 O O . ALA A 1 104 ? 4.786 7.841 14.008 1.00 84.06 104 ALA A O 1
ATOM 820 N N . LEU A 1 105 ? 6.706 6.818 13.486 1.00 83.88 105 LEU A N 1
ATOM 821 C CA . LEU A 1 105 ? 6.096 5.854 12.570 1.00 83.88 105 LEU A CA 1
ATOM 822 C C . LEU A 1 105 ? 5.206 4.851 13.319 1.00 83.88 105 LEU A C 1
ATOM 824 O O . LEU A 1 105 ? 4.117 4.519 12.853 1.00 83.88 105 LEU A O 1
ATOM 828 N N . VAL A 1 106 ? 5.617 4.441 14.523 1.00 85.62 106 VAL A N 1
ATOM 829 C CA . VAL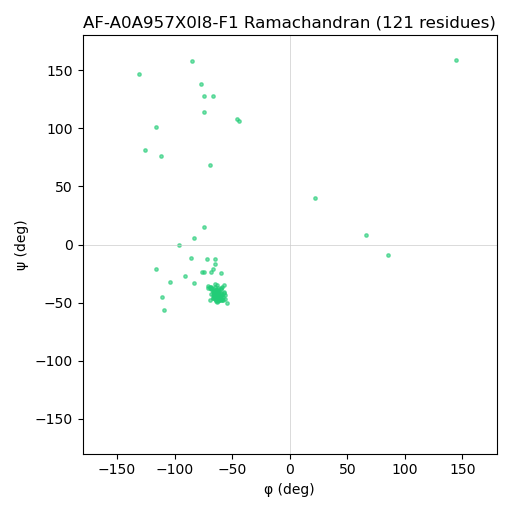 A 1 106 ? 4.784 3.630 15.428 1.00 85.62 106 VAL A CA 1
ATOM 830 C C . VAL A 1 106 ? 3.530 4.400 15.853 1.00 85.62 106 VAL A C 1
ATOM 832 O O . VAL A 1 106 ? 2.428 3.854 15.814 1.00 85.62 106 VAL A O 1
ATOM 835 N N . GLN A 1 107 ? 3.663 5.683 16.206 1.00 87.56 107 GLN A N 1
ATOM 836 C CA . GLN A 1 107 ? 2.513 6.528 16.544 1.00 87.56 107 GLN A CA 1
ATOM 837 C C . GLN A 1 107 ? 1.547 6.689 15.365 1.00 87.56 107 GLN A C 1
ATOM 839 O O . GLN A 1 107 ? 0.334 6.627 15.558 1.00 87.56 107 GLN A O 1
ATOM 844 N N . GLU A 1 108 ? 2.055 6.870 14.147 1.00 87.88 108 GLU A N 1
ATOM 845 C CA . GLU A 1 108 ? 1.227 6.962 12.944 1.00 87.88 108 GLU A CA 1
ATOM 846 C C . GLU A 1 108 ? 0.474 5.663 12.647 1.00 87.88 108 GLU A C 1
ATOM 848 O O . GLU A 1 108 ? -0.714 5.719 12.333 1.00 87.88 108 GLU A O 1
ATOM 853 N N . ILE A 1 109 ? 1.125 4.503 12.788 1.00 88.75 109 ILE A N 1
ATOM 854 C CA . ILE A 1 109 ? 0.473 3.191 12.658 1.00 88.75 109 ILE A CA 1
ATOM 855 C C . ILE A 1 109 ? -0.678 3.081 13.662 1.00 88.75 109 ILE A C 1
ATOM 857 O O . ILE A 1 109 ? -1.795 2.736 13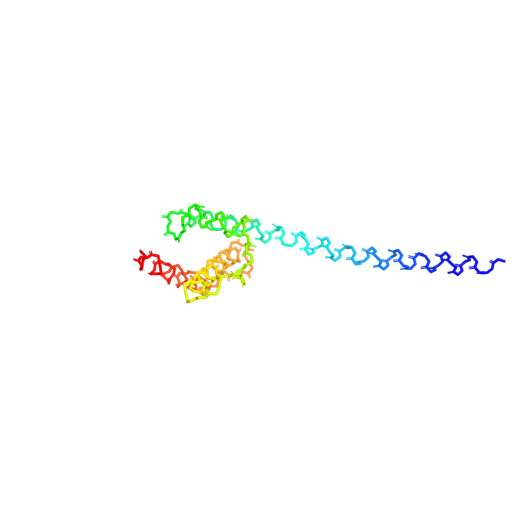.281 1.00 88.75 109 ILE A O 1
ATOM 861 N N . THR A 1 110 ? -0.443 3.432 14.927 1.00 89.12 110 THR A N 1
ATOM 862 C CA . THR A 1 110 ? -1.482 3.396 15.965 1.00 89.12 110 THR A CA 1
ATOM 863 C C . THR A 1 110 ? -2.635 4.349 15.652 1.00 89.12 110 THR A C 1
ATOM 865 O O . THR A 1 110 ? -3.793 3.948 15.748 1.00 89.12 110 THR A O 1
ATOM 868 N N . ARG A 1 111 ? -2.351 5.583 15.211 1.00 90.25 111 ARG A N 1
ATOM 869 C CA . ARG A 1 111 ? -3.387 6.551 14.806 1.00 90.25 111 ARG A CA 1
ATOM 870 C C . ARG A 1 111 ? -4.243 6.025 13.657 1.00 90.25 111 ARG A C 1
ATOM 872 O O . ARG A 1 111 ? -5.463 6.136 13.719 1.00 90.25 111 ARG A O 1
ATOM 879 N N . LEU A 1 112 ? -3.618 5.432 12.638 1.00 89.38 112 LEU A N 1
ATOM 880 C CA . LEU A 1 112 ? -4.332 4.841 11.506 1.00 89.38 112 LEU A CA 1
ATOM 881 C C . LEU A 1 112 ? -5.220 3.675 11.946 1.00 89.38 112 LEU A C 1
ATOM 883 O O . LEU A 1 112 ? -6.362 3.595 11.506 1.00 89.38 112 LEU A O 1
ATOM 887 N N . ARG A 1 113 ? -4.740 2.807 12.847 1.00 89.69 113 ARG A N 1
ATOM 888 C CA . ARG A 1 113 ? -5.550 1.709 13.397 1.00 89.69 113 ARG A CA 1
ATOM 889 C C . ARG A 1 113 ? -6.789 2.216 14.132 1.00 89.69 113 ARG A C 1
ATOM 891 O O . ARG A 1 113 ? -7.871 1.700 13.886 1.00 89.69 113 ARG A O 1
ATOM 898 N N . VAL A 1 114 ? -6.642 3.233 14.983 1.00 88.88 114 VAL A N 1
ATOM 899 C CA . VAL A 1 114 ? -7.773 3.823 15.723 1.00 88.88 114 VAL A CA 1
ATOM 900 C C . VAL A 1 114 ? -8.788 4.444 14.763 1.00 88.88 114 VAL A C 1
ATOM 902 O O . VAL A 1 114 ? -9.962 4.097 14.816 1.00 88.88 114 VAL A O 1
ATOM 905 N N . ALA A 1 115 ? -8.337 5.277 13.820 1.00 87.31 115 ALA A N 1
ATOM 906 C CA . ALA A 1 115 ? -9.227 5.904 12.841 1.00 87.31 115 ALA A CA 1
ATOM 907 C C . ALA A 1 115 ? -9.974 4.870 11.974 1.00 87.31 115 ALA A C 1
ATOM 909 O O . ALA A 1 115 ? -11.147 5.044 11.646 1.00 87.31 115 ALA A O 1
ATOM 910 N N . LEU A 1 116 ? -9.306 3.773 11.605 1.00 86.81 116 LEU A N 1
ATOM 911 C CA . LEU A 1 116 ? -9.918 2.680 10.850 1.00 86.81 116 LEU A CA 1
ATOM 912 C C . LEU A 1 116 ? -10.920 1.869 11.678 1.00 86.81 116 LEU A C 1
ATOM 914 O O . LEU A 1 116 ? -11.934 1.443 11.121 1.00 86.81 116 LEU A O 1
ATOM 918 N N . ALA A 1 117 ? -10.657 1.673 12.973 1.00 86.00 117 ALA A N 1
ATOM 919 C CA . ALA A 1 117 ? -11.571 1.001 13.891 1.00 86.00 117 ALA A CA 1
ATOM 920 C C . ALA A 1 117 ? -12.862 1.813 14.078 1.00 86.00 117 ALA A C 1
ATOM 922 O O . ALA A 1 117 ? -13.950 1.276 13.878 1.00 86.00 117 ALA A O 1
ATOM 923 N N . GLU A 1 118 ? -12.758 3.124 14.313 1.00 85.69 118 GLU A N 1
ATOM 924 C CA . GLU A 1 118 ? -13.918 4.026 14.420 1.00 85.69 118 GLU A CA 1
ATOM 925 C C . GLU A 1 118 ? -14.795 3.993 13.155 1.00 85.69 118 GLU A C 1
ATOM 927 O O . GLU A 1 118 ? -16.023 3.945 13.221 1.00 85.69 118 GLU A O 1
ATOM 932 N N . LEU A 1 119 ? -14.167 3.955 11.975 1.00 80.44 119 LEU A N 1
ATOM 933 C CA . LEU A 1 119 ? -14.875 3.827 10.697 1.00 80.44 119 LEU A CA 1
ATOM 934 C C . LEU A 1 119 ? -15.549 2.461 10.504 1.00 80.44 119 LEU A C 1
ATOM 936 O O . LEU A 1 119 ? -16.464 2.354 9.686 1.00 80.44 119 LEU A O 1
ATOM 940 N N . SER A 1 120 ? -15.075 1.419 11.189 1.00 73.00 120 SER A N 1
ATOM 941 C CA . SER A 1 120 ? -15.649 0.073 11.120 1.00 73.00 120 SER A CA 1
ATOM 942 C C . SER A 1 120 ? -16.849 -0.110 12.051 1.00 73.00 120 SER A C 1
ATOM 944 O O . SER A 1 120 ? -17.785 -0.805 11.668 1.00 73.00 120 SER A O 1
ATOM 946 N N . GLU A 1 121 ? -16.859 0.561 13.207 1.00 69.94 121 GLU A N 1
ATOM 947 C CA . GLU A 1 121 ? -17.966 0.534 14.177 1.00 69.94 121 GLU A CA 1
ATOM 948 C C . GLU A 1 121 ? -19.167 1.385 13.741 1.00 69.94 121 GLU A C 1
ATOM 950 O O . GLU A 1 121 ? -20.299 1.121 14.136 1.00 69.94 121 GLU A O 1
ATOM 955 N N . ALA A 1 122 ? -18.954 2.390 12.887 1.00 61.25 122 ALA A N 1
ATOM 956 C CA . ALA A 1 122 ? -20.015 3.244 12.349 1.00 61.25 122 ALA A CA 1
ATOM 957 C C . ALA A 1 122 ? -20.893 2.569 11.263 1.00 61.25 122 ALA A C 1
ATOM 959 O O . ALA A 1 122 ? -21.584 3.267 10.513 1.00 61.25 122 ALA A O 1
ATOM 960 N N . ARG A 1 123 ? -20.829 1.241 11.125 1.00 56.00 123 ARG A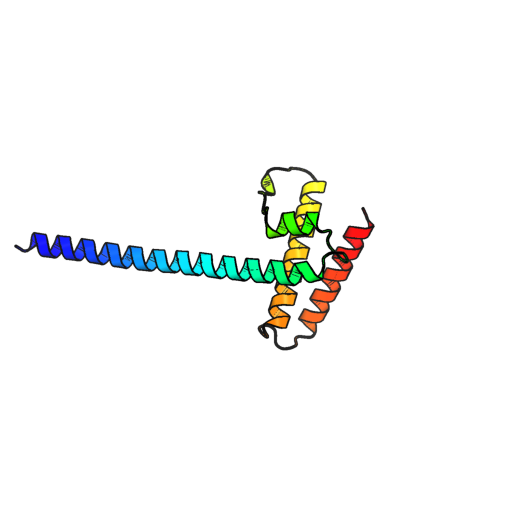 N 1
ATOM 961 C CA . ARG A 1 123 ? -21.410 0.449 10.033 1.00 56.00 123 ARG A CA 1
ATOM 962 C C . ARG A 1 123 ? -22.434 -0.554 10.547 1.00 56.00 123 ARG A C 1
ATOM 964 O O . ARG A 1 123 ? -23.438 -0.734 9.822 1.00 56.00 123 ARG A O 1
#

Foldseek 3Di:
DVVVVVVVVVVVVVVVVVVVVVVVVVVVVVVVVVLLVLLLVQVVVCDPPLDDPVLSCCLNPNPDPLVPDDDPVSVLSVVLSVLSSVLSVLVSCVVVCVPPPDVVSVVSNVVSSVVSNVVVVVD

Solvent-accessible surface area (backbone atoms only — not comparable to full-atom values): 6983 Å² total; per-residue (Å²): 132,64,69,61,56,53,51,52,52,54,51,50,52,50,51,54,53,50,51,55,53,49,51,52,53,50,51,53,52,50,52,51,52,51,52,53,51,48,42,49,56,50,48,56,76,35,49,83,75,72,36,52,71,69,56,49,45,37,68,70,72,48,78,62,72,69,86,80,52,87,53,74,68,45,50,53,51,51,50,53,51,48,54,52,50,50,42,19,53,51,53,51,34,50,73,70,55,78,41,69,87,43,69,66,59,56,50,51,46,52,51,48,51,52,58,46,42,57,63,57,72,78,109

Sequence (123 aa):
GLAAYNLIGLGLSLVVAAAGVLLIFVAVILSWRQERHYLRLELAEEIGVLLDAQEYEEITRRWRNPLRKGGRTAQAQARRRHDLVELALKKGRLRNGAGDESPALVQEITRLRVALAELSEAR

Secondary structure (DSSP, 8-state):
--HHHHHHHHHHHHHHHHHHHHHHHHHHHHHHHHHHHHHHHHHHTTBTTTB-HHHHHHHHT----GGG--SHHHHHHHHHHHHHHHHHHHHHHHHTTSSTT-HHHHHHHHHHHHHHHHHHHT-